Protein AF-A0A4Q5QFY3-F1 (afdb_monomer_lite)

Secondary structure (DSSP, 8-state):
-EEEEEEEEETTTTEEEEEEEEEEEEEETTEEEEEEEEEEEEEEEEEETTTEEEEEEEEEEEEEEEEEEE--S-PPPEETTTEE-SS--SEEEEEEEEEEEEESTT-EEEEEEEEEEEE----

Sequence (123 aa):
MRTTVLTRILDQDEYAEVGLLYGRRSIETDRSLSYSIGISYNQTYFYNFNYGIQKNTFVGIPFEFNIKWFDSEKEPIRILGIFPVSKPFAFGASEGFKIQGNISKNSYVALGLVLGFGFHKHY

Structure (mmCIF, N/CA/C/O backbone):
data_AF-A0A4Q5QFY3-F1
#
_entry.id   AF-A0A4Q5QFY3-F1
#
loop_
_atom_site.group_PDB
_atom_site.id
_atom_site.type_symbol
_atom_site.label_atom_id
_atom_site.label_alt_id
_atom_site.label_comp_id
_atom_site.label_asym_id
_atom_site.label_entity_id
_atom_site.label_seq_id
_atom_site.pdbx_PDB_ins_code
_atom_site.Cartn_x
_atom_site.Cartn_y
_atom_site.Cartn_z
_atom_site.occupancy
_atom_site.B_iso_or_equiv
_atom_site.auth_seq_id
_atom_site.auth_comp_id
_atom_site.auth_asym_id
_atom_site.auth_atom_id
_atom_site.pdbx_PDB_model_num
ATOM 1 N N . MET A 1 1 ? 7.531 3.305 13.003 1.00 52.41 1 MET A N 1
ATOM 2 C CA . MET A 1 1 ? 8.318 3.299 11.750 1.00 52.41 1 MET A CA 1
ATOM 3 C C . MET A 1 1 ? 7.907 2.070 10.946 1.00 52.41 1 MET A C 1
ATOM 5 O O . MET A 1 1 ? 7.833 1.009 11.553 1.00 52.41 1 MET A O 1
ATOM 9 N N . ARG A 1 2 ? 7.530 2.202 9.661 1.00 62.50 2 ARG A N 1
ATOM 10 C CA . ARG A 1 2 ? 7.119 1.071 8.801 1.00 62.50 2 ARG A CA 1
ATOM 11 C C . ARG A 1 2 ? 8.050 0.992 7.591 1.00 62.50 2 ARG A C 1
ATOM 13 O O . ARG A 1 2 ? 8.183 1.977 6.869 1.00 62.50 2 ARG A O 1
ATOM 20 N N . THR A 1 3 ? 8.649 -0.176 7.391 1.00 58.84 3 THR A N 1
ATOM 21 C CA . THR A 1 3 ? 9.428 -0.517 6.195 1.00 58.84 3 THR A CA 1
ATOM 22 C C . THR A 1 3 ? 8.614 -1.514 5.383 1.00 58.84 3 THR A C 1
ATOM 24 O O . THR A 1 3 ? 8.141 -2.506 5.940 1.00 58.84 3 THR A O 1
ATOM 27 N N . THR A 1 4 ? 8.426 -1.247 4.093 1.00 69.81 4 THR A N 1
ATOM 28 C CA . THR A 1 4 ? 7.714 -2.150 3.177 1.00 69.81 4 THR A CA 1
ATOM 29 C C . THR A 1 4 ? 8.656 -2.525 2.040 1.00 69.81 4 THR A C 1
ATOM 31 O O . THR A 1 4 ? 9.263 -1.645 1.429 1.00 69.81 4 THR A O 1
ATOM 34 N N . VAL A 1 5 ? 8.766 -3.824 1.764 1.00 68.00 5 VAL A N 1
ATOM 35 C CA . VAL A 1 5 ? 9.425 -4.347 0.563 1.00 68.00 5 VAL A CA 1
ATOM 36 C C . VAL A 1 5 ? 8.331 -4.699 -0.435 1.00 68.00 5 VAL A C 1
A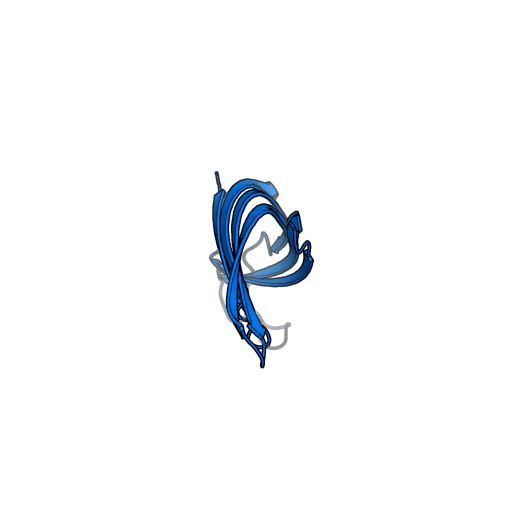TOM 38 O O . VAL A 1 5 ? 7.404 -5.432 -0.089 1.00 68.00 5 VAL A O 1
ATOM 41 N N . LEU A 1 6 ? 8.411 -4.140 -1.641 1.00 59.44 6 LEU A N 1
ATOM 42 C CA . LEU A 1 6 ? 7.455 -4.404 -2.713 1.00 59.44 6 LEU A CA 1
ATOM 43 C C . LEU A 1 6 ? 8.112 -5.289 -3.771 1.00 59.44 6 LEU A C 1
ATOM 45 O O . LEU A 1 6 ? 9.210 -4.981 -4.234 1.00 59.44 6 LEU A O 1
ATOM 49 N N . THR A 1 7 ? 7.427 -6.373 -4.136 1.00 62.50 7 THR A N 1
ATOM 50 C CA . THR A 1 7 ? 7.798 -7.254 -5.248 1.00 62.50 7 THR A CA 1
ATOM 51 C C . THR A 1 7 ? 6.580 -7.454 -6.136 1.00 62.50 7 THR A C 1
ATOM 53 O O . THR A 1 7 ? 5.527 -7.870 -5.653 1.00 62.50 7 THR A O 1
ATOM 56 N N . ARG A 1 8 ? 6.708 -7.142 -7.427 1.00 60.09 8 ARG A N 1
ATOM 57 C CA . ARG A 1 8 ? 5.652 -7.345 -8.429 1.00 60.09 8 ARG A CA 1
ATOM 58 C C . ARG A 1 8 ? 6.207 -8.137 -9.606 1.00 60.09 8 ARG A C 1
ATOM 60 O O . ARG A 1 8 ? 7.299 -7.819 -10.061 1.00 60.09 8 ARG A O 1
ATOM 67 N N . ILE A 1 9 ? 5.438 -9.124 -10.070 1.00 59.16 9 ILE A N 1
ATOM 68 C CA . ILE A 1 9 ? 5.690 -9.918 -11.281 1.00 59.16 9 ILE A CA 1
ATOM 69 C C . ILE A 1 9 ? 4.413 -9.856 -12.134 1.00 59.16 9 ILE A C 1
ATOM 71 O O . ILE 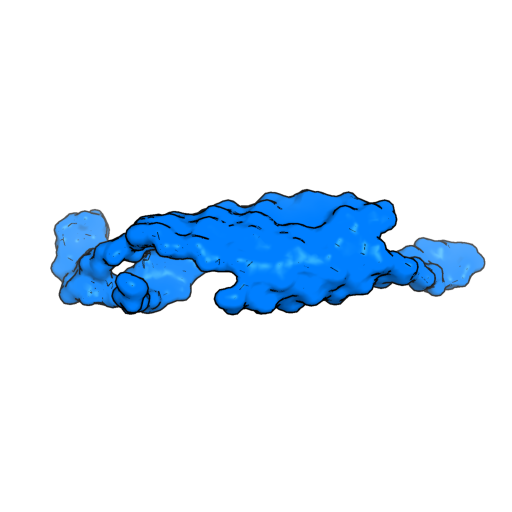A 1 9 ? 3.319 -10.068 -11.607 1.00 59.16 9 ILE A O 1
ATOM 75 N N . LEU A 1 10 ? 4.535 -9.502 -13.414 1.00 55.88 10 LEU A N 1
ATOM 76 C CA . LEU A 1 10 ? 3.448 -9.519 -14.405 1.00 55.88 10 LEU A CA 1
ATOM 77 C C . LEU A 1 10 ? 3.789 -10.516 -15.522 1.00 55.88 10 LEU A C 1
ATOM 79 O O . LEU A 1 10 ? 4.958 -10.672 -15.850 1.00 55.88 10 LEU A O 1
ATOM 83 N N . ASP A 1 11 ? 2.766 -11.181 -16.068 1.00 55.59 11 ASP A N 1
ATOM 84 C CA . ASP A 1 11 ? 2.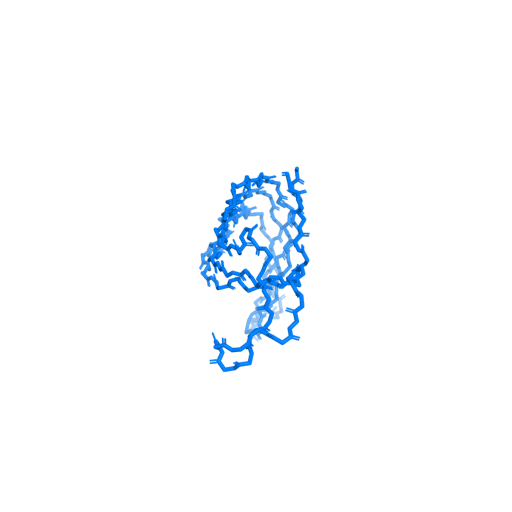896 -12.432 -16.844 1.00 55.59 11 ASP A CA 1
ATOM 85 C C . ASP A 1 11 ? 2.832 -12.244 -18.380 1.00 55.59 11 ASP A C 1
ATOM 87 O O . ASP A 1 11 ? 3.061 -13.182 -19.133 1.00 55.59 11 ASP A O 1
ATOM 91 N N . GLN A 1 12 ? 2.521 -11.035 -18.876 1.00 49.81 12 GLN A N 1
ATOM 92 C CA . GLN A 1 12 ? 2.472 -10.744 -20.328 1.00 49.81 12 GLN A CA 1
ATOM 93 C C . GLN A 1 12 ? 3.761 -10.117 -20.879 1.00 49.81 12 GLN A C 1
ATOM 95 O O . GLN A 1 12 ? 4.130 -10.382 -22.017 1.00 49.81 12 GLN A O 1
ATOM 100 N N . ASP A 1 13 ? 4.449 -9.344 -20.041 1.00 58.44 13 ASP A N 1
ATOM 101 C CA . ASP A 1 13 ? 5.835 -8.902 -20.173 1.00 58.44 13 ASP A CA 1
ATOM 102 C C . ASP A 1 13 ? 6.423 -9.092 -18.774 1.00 58.44 13 ASP A C 1
ATOM 104 O O . ASP A 1 13 ? 5.832 -8.584 -17.812 1.00 58.44 13 ASP A O 1
ATOM 108 N N . GLU A 1 14 ? 7.538 -9.817 -18.626 1.00 67.12 14 GLU A N 1
ATOM 109 C CA . GLU A 1 14 ? 8.152 -9.999 -17.308 1.00 67.12 14 GLU A CA 1
ATOM 110 C C . GLU A 1 14 ? 8.609 -8.626 -16.790 1.00 67.12 14 GLU A C 1
ATOM 112 O O . GLU A 1 14 ? 9.656 -8.083 -17.158 1.00 67.12 14 GLU A O 1
ATOM 117 N N . TYR A 1 15 ? 7.769 -8.028 -15.952 1.00 74.62 15 TYR A N 1
ATOM 118 C CA . TYR A 1 15 ? 8.045 -6.794 -15.241 1.00 74.62 15 TYR A CA 1
ATOM 119 C C . TYR A 1 15 ? 8.338 -7.154 -13.795 1.00 74.62 15 TYR A C 1
ATOM 121 O O . TYR A 1 15 ? 7.436 -7.561 -13.061 1.00 74.62 15 TYR A O 1
ATOM 129 N N . ALA A 1 16 ? 9.597 -7.005 -13.398 1.00 82.62 16 ALA A N 1
ATOM 130 C CA . ALA A 1 16 ? 10.048 -7.230 -12.038 1.00 82.62 16 ALA A CA 1
ATOM 131 C C . ALA A 1 16 ? 10.396 -5.891 -11.386 1.00 82.62 16 ALA A C 1
ATOM 133 O O . ALA A 1 16 ? 11.295 -5.181 -11.833 1.00 82.62 16 ALA A O 1
ATOM 134 N N . GLU A 1 17 ? 9.702 -5.558 -10.305 1.00 83.50 17 GLU A N 1
ATOM 135 C CA . GLU A 1 17 ? 9.989 -4.381 -9.485 1.00 83.50 17 GLU A CA 1
ATOM 136 C C . GLU A 1 17 ? 10.415 -4.824 -8.090 1.00 83.50 17 GLU A C 1
ATOM 138 O O . GLU A 1 17 ? 9.718 -5.611 -7.449 1.00 83.50 17 GLU A O 1
ATOM 143 N N . VAL A 1 18 ? 11.540 -4.288 -7.614 1.00 88.75 18 VAL A N 1
ATOM 144 C CA . VAL A 1 18 ? 11.984 -4.409 -6.224 1.00 88.75 18 VAL A CA 1
ATOM 145 C C . VAL A 1 18 ? 12.134 -3.012 -5.649 1.00 88.75 18 VAL A C 1
ATOM 147 O O . VAL A 1 18 ? 12.972 -2.229 -6.100 1.00 88.75 18 VAL A O 1
ATOM 150 N N . GLY A 1 19 ? 11.317 -2.698 -4.647 1.00 88.81 19 GLY A N 1
ATOM 151 C CA . GLY A 1 19 ? 11.299 -1.391 -3.997 1.00 88.81 19 GLY A CA 1
ATOM 152 C C . GLY A 1 19 ? 11.522 -1.469 -2.495 1.00 88.81 19 GLY A C 1
ATOM 153 O O . GLY A 1 19 ? 10.982 -2.352 -1.826 1.00 88.81 19 GLY A O 1
ATOM 154 N N . LEU A 1 20 ? 12.273 -0.502 -1.967 1.00 92.62 20 LEU A N 1
ATOM 155 C CA . LEU A 1 20 ? 12.383 -0.245 -0.535 1.00 92.62 20 LEU A CA 1
ATOM 156 C C . LEU A 1 20 ? 11.642 1.046 -0.209 1.00 92.62 20 LEU A C 1
ATOM 158 O O . LEU A 1 20 ? 12.036 2.121 -0.663 1.00 92.62 20 LEU A O 1
ATOM 162 N N . LEU A 1 21 ? 10.580 0.932 0.587 1.00 93.44 21 LEU A N 1
ATOM 163 C CA . LEU A 1 21 ? 9.746 2.060 0.981 1.00 93.44 21 LEU A CA 1
ATOM 164 C C . LEU A 1 21 ? 9.893 2.352 2.471 1.00 93.44 21 LEU A C 1
ATOM 166 O O . LEU A 1 21 ? 9.874 1.447 3.313 1.00 93.44 21 LEU A O 1
ATOM 170 N N . TYR A 1 22 ? 9.958 3.643 2.784 1.00 94.38 22 TYR A N 1
ATOM 171 C CA . TYR A 1 22 ? 9.961 4.170 4.135 1.00 94.38 22 TYR A CA 1
ATOM 172 C C . TYR A 1 22 ? 8.707 5.000 4.390 1.00 94.38 22 TYR A C 1
ATOM 174 O O . TYR A 1 22 ? 8.309 5.824 3.565 1.00 94.38 22 TYR A O 1
ATOM 182 N N . GLY A 1 23 ? 8.070 4.788 5.541 1.00 94.06 23 GLY A N 1
ATOM 183 C CA . GLY A 1 23 ? 6.810 5.449 5.832 1.00 94.06 23 GLY A CA 1
ATOM 184 C C . GLY A 1 23 ? 6.413 5.531 7.294 1.00 94.06 23 GLY A C 1
ATOM 185 O O . GLY A 1 23 ? 7.013 4.935 8.201 1.00 94.06 23 GLY A O 1
ATOM 186 N N . ARG A 1 24 ? 5.324 6.270 7.505 1.00 94.06 24 ARG A N 1
ATOM 187 C CA . ARG A 1 24 ? 4.695 6.472 8.808 1.00 94.06 24 ARG A CA 1
ATOM 188 C C . ARG A 1 24 ? 3.274 5.924 8.792 1.00 94.06 24 ARG A C 1
ATOM 190 O O . ARG A 1 24 ? 2.569 5.984 7.789 1.00 94.06 24 ARG A O 1
ATOM 197 N N . ARG A 1 25 ? 2.874 5.380 9.941 1.00 92.62 25 ARG A N 1
ATOM 198 C CA . ARG A 1 25 ? 1.499 4.989 10.246 1.00 92.62 25 ARG A CA 1
ATOM 199 C C . ARG A 1 25 ? 1.027 5.791 11.452 1.00 92.62 25 ARG A C 1
ATOM 201 O O . ARG A 1 25 ? 1.734 5.808 12.459 1.00 92.62 25 ARG A O 1
ATOM 208 N N . SER A 1 26 ? -0.149 6.387 11.334 1.00 91.69 26 SER A N 1
ATOM 209 C CA . SER A 1 26 ? -0.920 6.953 12.436 1.00 91.69 26 SER A CA 1
ATOM 210 C C . SER A 1 26 ? -2.138 6.071 12.676 1.00 91.69 26 SER A C 1
ATOM 212 O O . SER A 1 26 ? -2.712 5.510 11.738 1.00 91.69 26 SER A O 1
ATOM 214 N N . ILE A 1 27 ? -2.469 5.883 13.944 1.00 88.44 27 ILE A N 1
ATOM 215 C CA . ILE A 1 27 ? -3.609 5.089 14.380 1.00 88.44 27 ILE A CA 1
ATOM 216 C C . ILE A 1 27 ? -4.372 5.978 15.342 1.00 88.44 27 ILE A C 1
ATOM 218 O O . ILE A 1 27 ? -3.802 6.451 16.322 1.00 88.44 27 ILE A O 1
ATOM 222 N N . GLU A 1 28 ? -5.627 6.208 15.018 1.00 83.38 28 GLU A N 1
ATOM 223 C CA . GLU A 1 28 ? -6.629 6.790 15.893 1.00 83.38 28 GLU A CA 1
ATOM 224 C C . GLU A 1 28 ? -7.653 5.696 16.203 1.00 83.38 28 GLU A C 1
ATOM 226 O O . GLU A 1 28 ? -7.670 4.660 1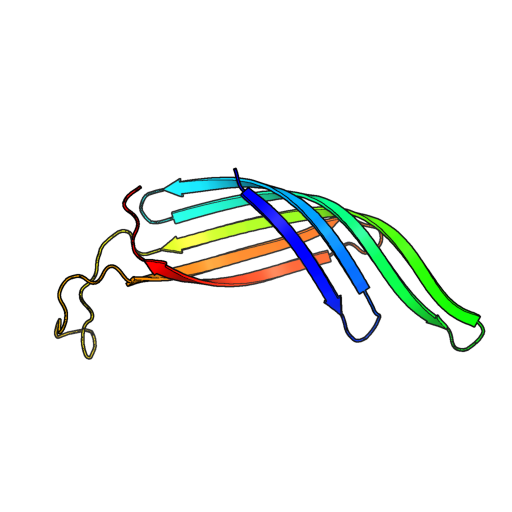5.539 1.00 83.38 28 GLU A O 1
ATOM 231 N N . THR A 1 29 ? -8.454 5.904 17.243 1.00 80.31 29 THR A N 1
ATOM 232 C CA . THR A 1 29 ? -9.335 4.927 17.899 1.00 80.31 29 THR A CA 1
ATOM 233 C C . THR A 1 29 ? -9.937 3.861 16.971 1.00 80.31 29 THR A C 1
ATOM 235 O O . THR A 1 29 ? -9.824 2.679 17.277 1.00 80.31 29 THR A O 1
ATOM 238 N N . ASP A 1 30 ? -10.508 4.245 15.830 1.00 85.38 30 ASP A N 1
ATOM 239 C CA . ASP A 1 30 ? -11.193 3.384 14.852 1.00 85.38 30 ASP A CA 1
ATOM 240 C C . ASP A 1 30 ? -10.523 3.360 13.459 1.00 85.38 30 ASP A C 1
ATOM 242 O O . ASP A 1 30 ? -11.042 2.763 12.511 1.00 85.38 30 ASP A O 1
ATOM 246 N N . ARG A 1 31 ? -9.396 4.063 13.281 1.00 88.69 31 ARG A N 1
ATOM 247 C CA . ARG A 1 31 ? -8.837 4.397 11.960 1.00 88.69 31 ARG A CA 1
ATOM 248 C C . ARG A 1 31 ? -7.326 4.324 11.924 1.00 88.69 31 ARG A C 1
ATOM 250 O O . ARG A 1 31 ? -6.622 4.777 12.817 1.00 88.69 31 ARG A O 1
ATOM 257 N N . SER A 1 32 ? -6.784 3.813 10.825 1.00 90.38 32 SER A N 1
ATOM 258 C CA . SER A 1 32 ? -5.352 3.858 10.557 1.00 90.38 32 SER A CA 1
ATOM 259 C C . SER A 1 32 ? -5.062 4.472 9.201 1.00 90.38 32 SER A C 1
ATOM 261 O O . SER A 1 32 ? -5.525 3.995 8.168 1.00 90.38 32 SER A O 1
ATOM 263 N N . LEU A 1 33 ? -4.213 5.493 9.220 1.00 93.31 33 LEU A N 1
ATOM 264 C CA . LEU A 1 33 ? -3.649 6.128 8.040 1.00 93.31 33 LEU A CA 1
ATOM 265 C C . LEU A 1 33 ? -2.180 5.741 7.926 1.00 93.31 33 LEU A C 1
ATOM 267 O O . LEU A 1 33 ? -1.431 5.792 8.903 1.00 93.31 33 LEU A O 1
ATOM 271 N N . SER A 1 34 ? -1.736 5.358 6.736 1.00 94.19 34 SER A N 1
ATOM 272 C CA . SER A 1 34 ? -0.317 5.120 6.487 1.00 94.19 34 SER A CA 1
ATOM 273 C C . SER A 1 34 ? 0.099 5.576 5.108 1.00 94.19 34 SER A C 1
ATOM 275 O O . SER A 1 34 ? -0.635 5.397 4.145 1.00 94.19 34 SER A O 1
ATOM 277 N N . TYR A 1 35 ? 1.299 6.125 5.023 1.00 95.19 35 TYR A N 1
ATOM 278 C CA . TYR A 1 35 ? 1.905 6.545 3.772 1.00 95.19 35 TYR A CA 1
ATOM 279 C C . TYR A 1 35 ? 3.375 6.139 3.764 1.00 95.19 35 TYR A C 1
ATOM 281 O O . TYR A 1 35 ? 4.031 6.127 4.811 1.00 95.19 35 TYR A O 1
ATOM 289 N N . SER A 1 36 ? 3.893 5.800 2.592 1.00 95.69 36 SER A N 1
ATOM 290 C CA . SER A 1 36 ? 5.299 5.482 2.386 1.00 95.69 36 SER A CA 1
ATOM 291 C C . SER A 1 36 ? 5.752 5.869 0.989 1.00 95.69 36 SER A C 1
ATOM 293 O O . SER A 1 36 ? 4.980 5.786 0.037 1.00 95.69 36 SER A O 1
ATOM 295 N N . ILE A 1 37 ? 7.015 6.251 0.880 1.00 95.81 37 ILE A N 1
ATOM 296 C CA . ILE A 1 37 ? 7.695 6.576 -0.373 1.00 95.81 37 ILE A CA 1
ATOM 297 C C . ILE A 1 37 ? 9.082 5.939 -0.344 1.00 95.81 37 ILE A C 1
ATOM 299 O O . ILE A 1 37 ? 9.603 5.631 0.733 1.00 95.81 37 ILE A O 1
ATOM 303 N N . GLY A 1 38 ? 9.688 5.702 -1.499 1.00 94.06 38 GLY A N 1
ATOM 304 C CA . GLY A 1 38 ? 10.998 5.078 -1.522 1.00 94.06 38 GLY A CA 1
ATOM 305 C C . GLY A 1 38 ? 11.701 5.117 -2.859 1.00 94.06 38 GLY A C 1
ATOM 306 O O . GLY A 1 38 ? 11.458 5.990 -3.688 1.00 94.06 38 GLY A O 1
ATOM 307 N N . ILE A 1 39 ? 12.577 4.134 -3.035 1.00 94.44 39 ILE A N 1
ATOM 308 C CA . ILE A 1 39 ? 13.331 3.894 -4.263 1.00 94.44 39 ILE A CA 1
ATOM 309 C C . ILE A 1 39 ? 13.057 2.472 -4.746 1.00 94.44 39 ILE A C 1
ATOM 311 O O . ILE A 1 39 ? 12.901 1.551 -3.943 1.00 94.44 39 ILE A O 1
ATOM 315 N N . SER A 1 40 ? 12.992 2.293 -6.060 1.00 92.62 40 SER A N 1
ATOM 316 C CA . SER A 1 40 ? 12.778 0.993 -6.696 1.00 92.62 40 SER A CA 1
ATOM 317 C C . SER A 1 40 ? 13.750 0.760 -7.836 1.00 92.62 40 SER A C 1
ATOM 319 O O . SER A 1 40 ? 14.124 1.692 -8.548 1.00 92.62 40 SER A O 1
ATOM 321 N N . TYR A 1 41 ? 14.103 -0.503 -8.028 1.00 90.38 41 TYR A N 1
ATOM 322 C CA . TYR A 1 41 ? 14.737 -1.013 -9.229 1.00 90.38 41 TYR A CA 1
ATOM 323 C C . TYR A 1 41 ? 13.703 -1.805 -10.019 1.00 90.38 41 TYR A C 1
ATOM 325 O O . TYR A 1 41 ? 13.101 -2.743 -9.501 1.00 90.38 41 TYR A O 1
ATOM 333 N N . ASN A 1 42 ? 13.512 -1.419 -11.273 1.00 87.75 42 ASN A N 1
ATOM 334 C CA . ASN A 1 42 ? 12.532 -2.006 -12.173 1.00 87.75 42 ASN A CA 1
ATOM 335 C C . ASN A 1 42 ? 13.268 -2.653 -13.341 1.00 87.75 42 ASN A C 1
ATOM 337 O O . ASN A 1 42 ? 14.182 -2.053 -13.913 1.00 87.75 42 ASN A O 1
ATOM 341 N N . GLN A 1 43 ? 12.871 -3.869 -13.687 1.00 84.75 43 GLN A N 1
ATOM 342 C CA . GLN A 1 43 ? 13.384 -4.645 -14.803 1.00 84.75 43 GLN A CA 1
ATOM 343 C C . GLN A 1 43 ? 12.220 -5.018 -15.709 1.00 84.75 43 GLN A C 1
ATOM 345 O O . GLN A 1 43 ? 11.176 -5.462 -15.240 1.00 84.75 43 GLN A O 1
ATOM 350 N N . THR A 1 44 ? 12.400 -4.826 -17.008 1.00 79.38 44 THR A N 1
ATOM 351 C CA . THR A 1 44 ? 11.419 -5.220 -18.019 1.00 79.38 44 THR A CA 1
ATOM 352 C C . THR A 1 44 ? 12.110 -6.053 -19.079 1.00 79.38 44 THR A C 1
ATOM 354 O O . THR A 1 44 ? 13.141 -5.629 -19.617 1.00 79.38 44 THR A O 1
ATOM 357 N N . TYR A 1 45 ? 11.542 -7.220 -19.366 1.00 75.31 45 TYR A N 1
ATOM 358 C CA . TYR A 1 45 ? 11.975 -8.092 -20.448 1.00 75.31 45 TYR A CA 1
ATOM 359 C C . TYR A 1 45 ? 11.014 -7.941 -21.622 1.00 75.31 45 TYR A C 1
ATOM 361 O O . TYR A 1 45 ? 9.821 -8.190 -21.489 1.00 75.31 45 TYR A O 1
ATOM 369 N N . PHE A 1 46 ? 11.543 -7.521 -22.767 1.00 68.81 46 PHE A N 1
ATOM 370 C CA . PHE A 1 46 ? 10.788 -7.439 -24.013 1.00 68.81 46 PHE A CA 1
ATOM 371 C C . PHE A 1 46 ? 11.190 -8.603 -24.912 1.00 68.81 46 PHE A C 1
ATOM 373 O O . PHE A 1 46 ? 12.383 -8.791 -25.181 1.00 68.81 46 PHE A O 1
ATOM 380 N N . TYR A 1 47 ? 10.210 -9.361 -25.407 1.00 66.00 47 TYR A N 1
ATOM 381 C CA . TYR A 1 47 ? 10.462 -10.372 -26.429 1.00 66.00 47 TYR A CA 1
ATOM 382 C C . TYR A 1 47 ? 10.425 -9.722 -27.814 1.00 66.00 47 TYR A C 1
ATOM 384 O O . TYR A 1 47 ? 9.372 -9.296 -28.286 1.00 66.00 47 TYR A O 1
ATOM 392 N N . ASN A 1 48 ? 11.578 -9.629 -28.478 1.00 66.19 48 ASN A N 1
ATOM 393 C CA . ASN A 1 48 ? 11.652 -9.142 -29.851 1.00 66.19 48 ASN A CA 1
ATOM 394 C C . ASN A 1 48 ? 11.945 -10.310 -30.801 1.00 66.19 48 ASN A C 1
ATOM 396 O O . ASN A 1 48 ? 13.018 -10.911 -30.738 1.00 66.19 48 ASN A O 1
ATOM 400 N N . PHE A 1 49 ? 11.008 -10.586 -31.713 1.00 61.78 49 PHE A N 1
ATOM 401 C CA . PHE A 1 49 ? 11.063 -11.710 -32.657 1.00 61.78 49 PHE A CA 1
ATOM 402 C C . PHE A 1 49 ? 12.327 -11.714 -33.546 1.00 61.78 49 PHE A C 1
ATOM 404 O O . PHE A 1 49 ? 12.740 -12.773 -34.005 1.00 61.78 49 PHE A O 1
ATOM 411 N N . ASN A 1 50 ? 12.971 -10.555 -33.749 1.00 67.75 50 ASN A N 1
ATOM 412 C CA . ASN A 1 50 ? 14.176 -10.417 -34.579 1.00 67.75 50 ASN A CA 1
ATOM 413 C C . ASN A 1 50 ? 15.501 -10.355 -33.793 1.00 67.75 50 ASN A C 1
ATOM 415 O O . ASN A 1 50 ? 16.555 -10.550 -34.390 1.00 67.75 50 ASN A O 1
ATOM 419 N N . TYR A 1 51 ? 15.479 -10.056 -32.488 1.00 61.19 51 TYR A N 1
ATOM 420 C CA . TYR A 1 51 ? 16.693 -9.722 -31.715 1.00 61.19 51 TYR A CA 1
ATOM 421 C C . TYR A 1 51 ? 16.828 -10.462 -30.372 1.00 61.19 51 TYR A C 1
ATOM 423 O O . TYR A 1 51 ? 17.794 -10.232 -29.646 1.00 61.19 51 TYR A O 1
ATOM 431 N N . GLY A 1 52 ? 15.895 -11.354 -30.029 1.00 67.25 52 GLY A N 1
ATOM 432 C CA . GLY A 1 52 ? 15.896 -12.061 -28.747 1.00 67.25 52 GLY A CA 1
ATOM 433 C C . GLY A 1 52 ? 15.363 -11.211 -27.585 1.00 67.25 52 GLY A C 1
ATOM 434 O O . GLY A 1 52 ? 14.634 -10.238 -27.785 1.00 67.25 52 GLY A O 1
ATOM 435 N N . ILE A 1 53 ? 15.696 -11.611 -26.352 1.00 68.25 53 ILE A N 1
ATOM 436 C CA . ILE A 1 53 ? 15.201 -10.986 -25.115 1.00 68.25 53 ILE A CA 1
ATOM 437 C C . ILE A 1 53 ? 16.002 -9.709 -24.825 1.00 68.25 53 ILE A C 1
ATOM 439 O O . ILE A 1 53 ? 17.207 -9.773 -24.577 1.00 68.25 53 ILE A O 1
ATOM 443 N N . GLN A 1 54 ? 15.340 -8.550 -24.802 1.00 72.00 54 GLN A N 1
ATOM 444 C CA . GLN A 1 54 ? 15.956 -7.291 -24.371 1.00 72.00 54 GLN A CA 1
ATOM 445 C C . GLN A 1 54 ? 15.602 -6.974 -22.919 1.00 72.00 54 GLN A C 1
ATOM 447 O O . GLN A 1 54 ? 14.428 -6.937 -22.553 1.00 72.00 54 GLN A O 1
ATOM 452 N N . LYS A 1 55 ? 16.628 -6.697 -22.107 1.00 75.88 55 LYS A N 1
ATOM 453 C CA . LYS A 1 55 ? 16.491 -6.310 -20.699 1.00 75.88 55 LYS A CA 1
ATOM 454 C C . LYS A 1 55 ? 16.663 -4.804 -20.538 1.00 75.88 55 LYS A C 1
ATOM 456 O O . LYS A 1 55 ? 17.758 -4.281 -20.724 1.00 75.88 55 LYS A O 1
ATOM 461 N N . ASN A 1 56 ? 15.612 -4.123 -20.095 1.00 81.56 56 ASN A N 1
ATOM 462 C CA . ASN A 1 56 ? 15.672 -2.720 -19.695 1.00 81.56 56 ASN A CA 1
ATOM 463 C C . ASN A 1 56 ? 15.609 -2.605 -18.174 1.00 81.56 56 ASN A C 1
ATOM 465 O O . ASN A 1 56 ? 14.755 -3.218 -17.541 1.00 81.56 56 ASN A O 1
ATOM 469 N N . THR A 1 57 ? 16.515 -1.820 -17.587 1.00 85.19 57 THR A N 1
ATOM 470 C CA . THR A 1 57 ? 16.538 -1.551 -16.141 1.00 85.19 57 THR A CA 1
ATOM 471 C C . THR A 1 57 ? 16.408 -0.056 -15.892 1.00 85.19 57 THR A C 1
ATOM 473 O O . THR A 1 57 ? 17.057 0.743 -16.565 1.00 85.19 57 THR A O 1
ATOM 476 N N . PHE A 1 58 ? 15.566 0.329 -14.940 1.00 89.38 58 PHE A N 1
ATOM 477 C CA . PHE A 1 58 ? 15.344 1.727 -14.583 1.00 89.38 58 PHE A CA 1
ATOM 478 C C . PHE A 1 58 ? 15.020 1.879 -13.098 1.00 89.38 58 PHE A C 1
ATOM 480 O O . PHE A 1 58 ? 14.441 0.996 -12.464 1.00 89.38 58 PHE A O 1
ATOM 487 N N . VAL A 1 59 ? 15.401 3.028 -12.546 1.00 92.44 59 VAL A N 1
ATOM 488 C CA . VAL A 1 59 ? 15.082 3.406 -11.167 1.00 92.44 59 VAL A CA 1
ATOM 489 C C . VAL A 1 59 ? 13.743 4.140 -11.152 1.00 92.44 59 VAL A C 1
ATOM 491 O O . VAL A 1 59 ? 13.414 4.861 -12.095 1.00 92.44 59 VAL A O 1
ATOM 494 N N . GLY A 1 60 ? 12.960 3.932 -10.100 1.00 93.00 60 GLY A N 1
ATOM 495 C CA . GLY A 1 60 ? 11.671 4.591 -9.906 1.00 93.00 60 GLY A CA 1
ATOM 496 C C . GLY A 1 60 ? 11.437 5.008 -8.461 1.00 93.00 60 GLY A C 1
ATOM 497 O O . GLY A 1 60 ? 12.140 4.553 -7.554 1.00 93.00 60 GLY A O 1
ATOM 498 N N . ILE A 1 61 ? 10.423 5.839 -8.254 1.00 95.38 61 ILE A N 1
ATOM 499 C CA . ILE A 1 61 ? 9.983 6.324 -6.945 1.00 95.38 61 ILE A CA 1
ATOM 500 C C . ILE A 1 61 ? 8.639 5.656 -6.618 1.00 95.38 61 ILE A C 1
ATOM 502 O O . ILE A 1 61 ? 7.587 6.160 -7.030 1.00 95.38 61 ILE A O 1
ATOM 506 N N . PRO A 1 62 ? 8.644 4.508 -5.915 1.00 95.12 62 PRO A N 1
ATOM 507 C CA . PRO A 1 62 ? 7.427 3.864 -5.455 1.00 95.12 62 PRO A CA 1
ATOM 508 C C . PRO A 1 62 ? 6.796 4.657 -4.312 1.00 95.12 62 PRO A C 1
ATOM 510 O O . PRO A 1 62 ? 7.487 5.198 -3.442 1.00 95.12 62 PRO A O 1
ATOM 513 N N . PHE A 1 63 ? 5.470 4.678 -4.286 1.00 94.75 63 PHE A N 1
ATOM 514 C CA . PHE A 1 63 ? 4.676 5.279 -3.226 1.00 94.75 63 PHE A CA 1
ATOM 515 C C . PHE A 1 63 ? 3.491 4.381 -2.857 1.00 94.75 63 PHE A C 1
ATOM 517 O O . PHE A 1 63 ? 2.938 3.663 -3.688 1.00 94.75 63 PHE A O 1
ATOM 524 N N . GLU A 1 64 ? 3.090 4.424 -1.591 1.00 95.38 64 GLU A N 1
ATOM 525 C CA . GLU A 1 64 ? 1.924 3.715 -1.065 1.00 95.38 64 GLU A CA 1
ATOM 526 C C . GLU A 1 64 ? 1.197 4.627 -0.072 1.00 95.38 64 GLU A C 1
ATOM 528 O O . GLU A 1 64 ? 1.818 5.249 0.788 1.00 95.38 64 GLU A O 1
ATOM 533 N N . PHE A 1 65 ? -0.126 4.672 -0.167 1.00 95.44 65 PHE A N 1
ATOM 534 C CA . PHE A 1 65 ? -1.039 5.292 0.780 1.00 95.44 65 PHE A CA 1
ATOM 535 C C . PHE A 1 65 ? -2.108 4.269 1.166 1.00 95.44 65 PHE A C 1
ATOM 537 O O . PHE A 1 65 ? -2.668 3.594 0.306 1.00 95.44 65 PHE A O 1
ATOM 544 N N . ASN A 1 66 ? -2.408 4.140 2.455 1.00 94.75 66 ASN A N 1
ATOM 545 C CA . ASN A 1 66 ? -3.502 3.305 2.934 1.00 94.75 66 ASN A CA 1
ATOM 546 C C . ASN A 1 66 ? -4.335 4.045 3.964 1.00 94.75 66 ASN A C 1
ATOM 548 O O . ASN A 1 66 ? -3.787 4.671 4.876 1.00 94.75 66 ASN A O 1
ATOM 552 N N . ILE A 1 67 ? -5.636 3.814 3.889 1.00 93.38 67 ILE A N 1
ATOM 553 C CA . ILE A 1 67 ? -6.597 4.113 4.939 1.00 93.38 67 ILE A CA 1
ATOM 554 C C . ILE A 1 67 ? -7.304 2.815 5.321 1.00 93.38 67 ILE A C 1
ATOM 556 O O . ILE A 1 67 ? -7.692 2.045 4.445 1.00 93.38 67 ILE A O 1
ATOM 560 N N . LYS A 1 68 ? -7.413 2.538 6.618 1.00 91.94 68 LYS A N 1
ATOM 561 C CA . LYS A 1 68 ? -8.124 1.374 7.152 1.00 91.94 68 LYS A CA 1
ATOM 562 C C . LYS A 1 68 ? -9.030 1.800 8.290 1.00 91.94 68 LYS A C 1
ATOM 564 O O . LYS A 1 68 ? -8.614 2.611 9.114 1.00 9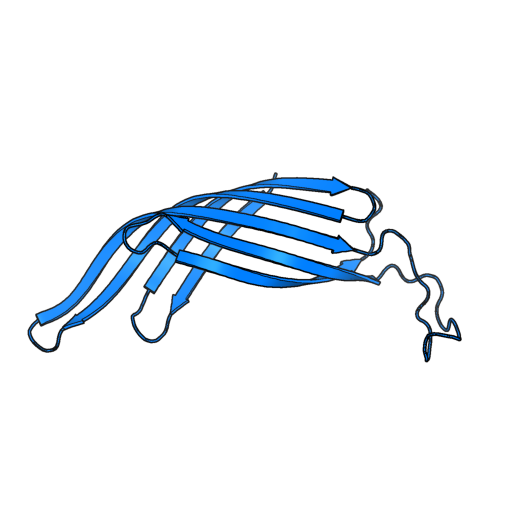1.94 68 LYS A O 1
ATOM 569 N N . TRP A 1 69 ? -10.197 1.191 8.361 1.00 87.81 69 TRP A N 1
ATOM 570 C CA . TRP A 1 69 ? -11.105 1.238 9.492 1.00 87.81 69 TRP A CA 1
ATOM 571 C C . TRP A 1 69 ? -11.065 -0.114 10.191 1.00 87.81 69 TRP A C 1
ATOM 573 O O . TRP A 1 69 ? -10.922 -1.154 9.544 1.00 87.81 69 TRP A O 1
ATOM 583 N N . PHE A 1 70 ? -11.100 -0.092 11.513 1.00 85.75 70 PHE A N 1
ATOM 584 C CA . PHE A 1 70 ? -11.125 -1.292 12.337 1.00 85.75 70 PHE A CA 1
ATOM 585 C C . PHE A 1 70 ? -11.982 -1.028 13.568 1.00 85.75 70 PHE A C 1
ATOM 587 O O . PHE A 1 70 ? -11.999 0.088 14.089 1.00 85.75 70 PHE A O 1
ATOM 594 N N . ASP A 1 71 ? -12.668 -2.060 14.046 1.00 72.31 71 ASP A N 1
ATOM 595 C CA . ASP A 1 71 ? -13.494 -1.938 15.242 1.00 72.31 71 ASP A CA 1
ATOM 596 C C . ASP A 1 71 ? -12.602 -1.665 16.456 1.00 72.31 71 ASP A C 1
ATOM 598 O O . ASP A 1 71 ? -11.689 -2.436 16.753 1.00 72.31 71 ASP A O 1
ATOM 602 N N . SER A 1 72 ? -12.842 -0.554 17.157 1.00 64.56 72 SER A N 1
ATOM 603 C CA . SER A 1 72 ? -12.073 -0.159 18.351 1.00 64.56 72 SER A CA 1
ATOM 604 C C . SER A 1 72 ? -12.509 -0.890 19.623 1.00 64.56 72 SER A C 1
ATOM 606 O O . SER A 1 72 ? -11.804 -0.898 20.633 1.00 64.56 72 SER A O 1
ATOM 608 N N . GLU A 1 73 ? -13.658 -1.556 19.572 1.00 65.50 73 GLU A N 1
ATOM 609 C CA . GLU A 1 73 ? -14.258 -2.220 20.720 1.00 65.50 73 GLU A CA 1
ATOM 610 C C . GLU A 1 73 ? -14.276 -3.738 20.537 1.00 65.50 73 GLU A C 1
ATOM 612 O O . GLU A 1 73 ? -14.315 -4.268 19.427 1.00 65.50 73 GLU A O 1
ATOM 617 N N . LYS A 1 74 ? -14.211 -4.464 21.657 1.00 67.81 74 LYS A N 1
ATOM 618 C CA . LYS A 1 74 ? -14.346 -5.923 21.650 1.00 67.81 74 LYS A CA 1
ATOM 619 C C . LYS A 1 74 ? -15.822 -6.256 21.504 1.00 67.81 74 LYS A C 1
ATOM 621 O O . LYS A 1 74 ? -16.576 -6.106 22.464 1.00 67.81 74 LYS A O 1
ATOM 626 N N . GLU A 1 75 ? -16.219 -6.763 20.348 1.00 64.94 75 GLU A N 1
ATOM 627 C CA . GLU A 1 75 ? -17.593 -7.206 20.150 1.00 64.94 75 GLU A CA 1
ATOM 628 C C . GLU A 1 75 ? -17.766 -8.701 20.483 1.00 64.94 75 GLU A C 1
ATOM 630 O O . GLU A 1 75 ? -16.878 -9.526 20.234 1.00 64.94 75 GLU A O 1
ATOM 635 N N . PRO A 1 76 ? -18.888 -9.096 21.111 1.00 65.56 76 PRO A N 1
ATOM 636 C CA . PRO A 1 76 ? -19.244 -10.502 21.242 1.00 65.56 76 PRO A CA 1
ATOM 637 C C . PRO A 1 76 ? -19.645 -11.065 19.874 1.00 65.56 76 PRO A C 1
ATOM 639 O O . PRO A 1 76 ? -20.382 -10.423 19.127 1.00 65.56 76 PRO A O 1
ATOM 642 N N . ILE A 1 77 ? -19.232 -12.296 19.564 1.00 64.00 77 ILE A N 1
ATOM 643 C CA . ILE A 1 77 ? -19.686 -12.992 18.356 1.00 64.00 77 ILE A CA 1
ATOM 644 C C . ILE A 1 77 ? -21.190 -13.241 18.505 1.00 64.00 77 ILE A C 1
ATOM 646 O O . ILE A 1 77 ? -21.625 -13.947 19.424 1.00 64.00 77 ILE A O 1
ATOM 650 N N . ARG A 1 78 ? -21.990 -12.649 17.613 1.00 66.81 78 ARG A N 1
ATOM 651 C CA . ARG A 1 78 ? -23.449 -12.796 17.607 1.00 66.81 78 ARG A CA 1
ATOM 652 C C . ARG A 1 78 ? -23.885 -13.809 16.555 1.00 66.81 78 ARG A C 1
ATOM 654 O O . ARG A 1 78 ? -23.595 -13.638 15.374 1.00 66.81 78 ARG A O 1
ATOM 661 N N . ILE A 1 79 ? -24.644 -14.827 16.958 1.00 63.75 79 ILE A N 1
ATOM 662 C CA . ILE A 1 79 ? -25.361 -15.685 16.007 1.00 63.75 79 ILE A CA 1
ATOM 663 C C . ILE A 1 79 ? -26.541 -14.886 15.449 1.00 63.75 79 ILE A C 1
ATOM 665 O O . ILE A 1 79 ? -27.324 -14.305 16.206 1.00 63.75 79 ILE A O 1
ATOM 669 N N . LEU A 1 80 ? -26.641 -14.838 14.116 1.00 65.00 80 LEU A N 1
ATOM 670 C CA . LEU A 1 80 ? -27.662 -14.083 13.375 1.00 65.00 80 LEU A CA 1
ATOM 671 C C . LEU A 1 80 ? -27.701 -12.574 13.714 1.00 65.00 80 LEU A C 1
ATOM 673 O O . LEU A 1 80 ? -28.726 -11.934 13.523 1.00 65.00 80 LEU A O 1
ATOM 677 N N . GLY A 1 81 ? -26.618 -11.999 14.259 1.00 60.47 81 GLY A N 1
ATOM 678 C CA . GLY A 1 81 ? -26.555 -10.584 14.665 1.00 60.47 81 GLY A CA 1
ATOM 679 C C . GLY A 1 81 ? -27.339 -10.222 15.939 1.00 60.47 81 GLY A C 1
ATOM 680 O O . GLY A 1 81 ? -27.213 -9.101 16.434 1.00 60.47 81 GLY A O 1
ATOM 681 N N . ILE A 1 82 ? -28.104 -11.162 16.509 1.00 69.56 82 ILE A N 1
ATOM 682 C CA . ILE A 1 82 ? -29.069 -10.896 17.590 1.00 69.56 82 ILE A CA 1
ATOM 683 C C . ILE A 1 82 ? -28.613 -11.501 18.921 1.00 69.56 82 ILE A C 1
ATOM 685 O O . ILE A 1 82 ? -28.651 -10.824 19.946 1.00 69.56 82 ILE A O 1
ATOM 689 N N . PHE A 1 83 ? -28.148 -12.753 18.923 1.00 68.25 83 PHE A N 1
ATOM 690 C CA . PHE A 1 83 ? -27.819 -13.461 20.162 1.00 68.25 83 PHE A CA 1
ATOM 691 C C . PHE A 1 83 ? -26.303 -13.522 20.370 1.00 68.25 83 PHE A C 1
ATOM 693 O O . PHE A 1 83 ? -25.626 -14.185 19.581 1.00 68.25 83 PHE A O 1
ATOM 700 N N . PRO A 1 84 ? -25.739 -12.859 21.398 1.00 68.69 84 PRO A N 1
ATOM 701 C CA . PRO A 1 84 ? -24.322 -12.984 21.719 1.00 68.69 84 PRO A CA 1
ATOM 702 C C . PRO A 1 84 ? -24.046 -14.389 22.261 1.00 68.69 84 PRO A C 1
ATOM 704 O O . PRO A 1 84 ? -24.607 -14.793 23.277 1.00 68.69 84 PRO A O 1
ATOM 707 N N . VAL A 1 85 ? -23.187 -15.143 21.576 1.00 66.56 85 VAL A N 1
ATOM 708 C CA . VAL A 1 85 ? -22.852 -16.532 21.943 1.00 66.56 85 VAL A CA 1
ATOM 709 C C . VAL A 1 85 ? -21.476 -16.631 22.593 1.00 66.56 85 VAL A C 1
ATOM 711 O O . VAL A 1 85 ? -21.202 -17.579 23.325 1.00 66.56 85 VAL A O 1
ATOM 714 N N . SER A 1 86 ? -20.624 -15.619 22.408 1.00 61.88 86 SER A N 1
ATOM 715 C CA . SER A 1 86 ? -19.317 -15.532 23.059 1.00 61.88 86 SER A CA 1
ATOM 716 C C . SER A 1 86 ? -19.206 -14.318 23.983 1.00 61.88 86 SER A C 1
ATOM 718 O O . SER A 1 86 ? -19.874 -13.300 23.800 1.00 61.88 86 SER A O 1
ATOM 720 N N . LYS A 1 87 ? -18.278 -14.392 24.947 1.00 64.25 87 LYS A N 1
ATOM 721 C CA . LYS A 1 87 ? -17.738 -13.195 25.617 1.00 64.25 87 LYS A CA 1
ATOM 722 C C . LYS A 1 87 ? -17.099 -12.265 24.565 1.00 64.25 87 LYS A C 1
ATOM 724 O O . LYS A 1 87 ? -16.718 -12.783 23.509 1.00 64.25 87 LYS A O 1
ATOM 729 N N . PRO A 1 88 ? -16.961 -10.947 24.835 1.00 64.38 88 PRO A N 1
ATOM 730 C CA . PRO A 1 88 ? -16.271 -10.008 23.948 1.00 64.38 88 PRO A CA 1
ATOM 731 C C . PRO A 1 88 ? -14.950 -10.607 23.470 1.00 64.38 88 PRO A C 1
ATOM 733 O O . PRO A 1 88 ? -14.03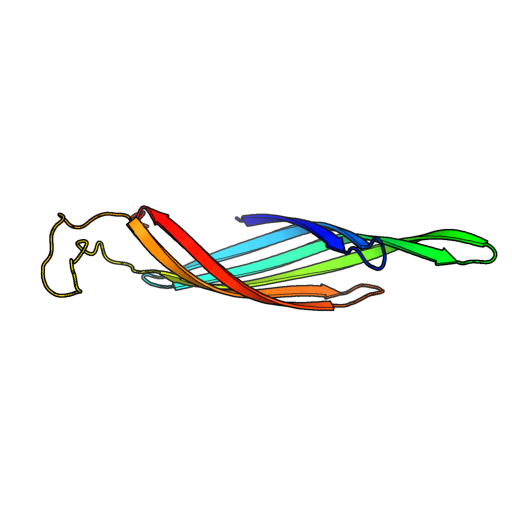4 -10.826 24.271 1.00 64.38 88 PRO A O 1
ATOM 736 N N . PHE A 1 89 ? -14.892 -10.975 22.192 1.00 65.12 89 PHE A N 1
ATOM 737 C CA . PHE A 1 89 ? -13.754 -11.692 21.643 1.00 65.12 89 PHE A CA 1
ATOM 738 C C . PHE A 1 89 ? -12.846 -10.666 20.988 1.00 65.12 89 PHE A C 1
ATOM 740 O O . PHE A 1 89 ? -13.295 -9.779 20.275 1.00 65.12 89 PHE A O 1
ATOM 747 N N . ALA A 1 90 ? -11.549 -10.752 21.262 1.00 63.19 90 ALA A N 1
ATOM 748 C CA . ALA A 1 90 ? -10.600 -9.760 20.778 1.00 63.19 90 ALA A CA 1
ATOM 749 C C . ALA A 1 90 ? -10.362 -9.841 19.259 1.00 63.19 90 ALA A C 1
ATOM 751 O O . ALA A 1 90 ? -9.491 -9.147 18.774 1.00 63.19 90 ALA A O 1
ATOM 752 N N . PHE A 1 91 ? -11.047 -10.687 18.495 1.00 68.31 91 PHE A N 1
ATOM 753 C CA . PHE A 1 91 ? -10.825 -10.782 17.055 1.00 68.31 91 PHE A CA 1
ATOM 754 C C . PHE A 1 91 ? -11.706 -9.775 16.318 1.00 68.31 91 PHE A C 1
ATOM 756 O O . PHE A 1 91 ? -12.927 -9.896 16.346 1.00 68.31 91 PHE A O 1
ATOM 763 N N . GLY A 1 92 ? -11.069 -8.801 15.673 1.00 73.75 92 GLY A N 1
ATOM 764 C CA . GLY A 1 92 ? -11.722 -7.794 14.844 1.00 73.75 92 GLY A CA 1
ATOM 765 C C . GLY A 1 92 ? -11.361 -7.965 13.372 1.00 73.75 92 GLY A C 1
ATOM 766 O O . GLY A 1 92 ? -10.282 -8.469 13.023 1.00 73.75 92 GLY A O 1
ATOM 767 N N . ALA A 1 93 ? -12.269 -7.524 12.508 1.00 79.31 93 ALA A N 1
ATOM 768 C CA . ALA A 1 93 ? -11.983 -7.311 11.100 1.00 79.31 93 ALA A CA 1
ATOM 769 C C . ALA A 1 93 ? -11.582 -5.847 10.874 1.00 79.31 93 ALA A C 1
ATOM 771 O O . ALA A 1 93 ? -11.887 -4.948 11.654 1.00 79.31 93 ALA A O 1
ATOM 772 N N . SER A 1 94 ? -10.839 -5.618 9.805 1.00 84.12 94 SER A N 1
ATOM 773 C CA . SER A 1 94 ? -10.485 -4.293 9.327 1.00 84.12 94 SER A CA 1
ATOM 774 C C . SER A 1 94 ? -10.614 -4.277 7.822 1.00 84.12 94 SER A C 1
ATOM 776 O O . SER A 1 94 ? -10.217 -5.226 7.140 1.00 84.12 94 SER A O 1
ATOM 778 N N . GLU A 1 95 ? -11.143 -3.184 7.315 1.00 90.81 95 GLU A N 1
ATOM 779 C CA . GLU A 1 95 ? -11.330 -2.956 5.895 1.00 90.81 95 GLU A CA 1
ATOM 780 C C . GLU A 1 95 ? -10.762 -1.596 5.522 1.00 90.81 95 GLU A C 1
ATOM 782 O O . GLU A 1 95 ? -10.594 -0.707 6.357 1.00 90.81 95 GLU A O 1
ATOM 787 N N . GLY A 1 96 ? -10.371 -1.430 4.269 1.00 91.44 96 GLY A N 1
ATOM 788 C CA . GLY A 1 96 ? -9.686 -0.221 3.871 1.00 91.44 96 GLY A CA 1
ATOM 789 C C . GLY A 1 96 ? -9.353 -0.165 2.402 1.00 91.44 96 GLY A C 1
ATOM 790 O O . GLY A 1 96 ? -9.537 -1.121 1.650 1.00 91.44 96 GLY A O 1
ATOM 791 N N . PHE A 1 97 ? -8.794 0.973 2.021 1.00 95.38 97 PHE A N 1
ATOM 792 C CA . PHE A 1 97 ? -8.322 1.235 0.676 1.00 95.38 97 PHE A CA 1
ATOM 793 C C . PHE A 1 97 ? -6.812 1.420 0.685 1.00 95.38 97 PHE A C 1
ATOM 795 O O . PHE A 1 97 ? -6.241 2.054 1.579 1.00 95.38 97 PHE A O 1
ATOM 802 N N . LYS A 1 98 ? -6.169 0.883 -0.347 1.00 95.56 98 LYS A N 1
ATOM 803 C CA . LYS A 1 98 ? -4.769 1.111 -0.670 1.00 95.56 98 LYS A CA 1
ATOM 804 C C . LYS A 1 98 ? -4.679 1.769 -2.036 1.00 95.56 98 LYS A C 1
ATOM 806 O O . LYS A 1 98 ? -5.249 1.282 -3.007 1.00 95.56 98 LYS A O 1
ATOM 811 N N . ILE A 1 99 ? -3.898 2.832 -2.101 1.00 95.31 99 ILE A N 1
ATOM 812 C CA . ILE A 1 99 ? -3.390 3.407 -3.339 1.00 95.31 99 ILE A CA 1
ATOM 813 C C . ILE A 1 99 ? -1.895 3.124 -3.353 1.00 95.31 99 ILE A C 1
ATOM 815 O O . ILE A 1 99 ? -1.199 3.440 -2.392 1.00 95.31 99 ILE A O 1
ATOM 819 N N . GLN A 1 100 ? -1.386 2.519 -4.414 1.00 94.44 100 GLN A N 1
ATOM 820 C CA . GLN A 1 100 ? 0.051 2.324 -4.584 1.00 94.44 100 GLN A CA 1
ATOM 821 C C . GLN A 1 100 ? 0.450 2.631 -6.016 1.00 94.44 100 GLN A C 1
ATOM 823 O O . GLN A 1 100 ? -0.342 2.460 -6.934 1.00 94.44 100 GLN A O 1
ATOM 828 N N . GLY A 1 101 ? 1.679 3.055 -6.227 1.00 92.81 101 GLY A N 1
ATOM 829 C CA . GLY A 1 101 ? 2.169 3.339 -7.561 1.00 92.81 101 GLY A CA 1
ATOM 830 C C . GLY A 1 101 ? 3.674 3.458 -7.590 1.00 92.81 101 GLY A C 1
ATOM 831 O O . GLY A 1 101 ? 4.341 3.391 -6.558 1.00 92.81 101 GLY A O 1
ATOM 832 N N . ASN A 1 102 ? 4.197 3.649 -8.790 1.00 93.81 102 ASN A N 1
ATOM 833 C CA . ASN A 1 102 ? 5.606 3.911 -9.007 1.00 93.81 102 ASN A CA 1
ATOM 834 C C . ASN A 1 102 ? 5.763 4.954 -10.105 1.00 93.81 102 ASN A C 1
ATOM 836 O O . ASN A 1 102 ? 5.201 4.800 -11.188 1.00 93.81 102 ASN A O 1
ATOM 840 N N . ILE A 1 103 ? 6.518 6.011 -9.811 1.00 93.12 103 ILE A N 1
ATOM 841 C CA . ILE A 1 103 ? 6.914 7.021 -10.787 1.00 93.12 103 ILE A CA 1
ATOM 842 C C . ILE A 1 103 ? 8.250 6.576 -11.383 1.00 93.12 103 ILE A C 1
ATOM 844 O O . ILE A 1 103 ? 9.299 6.683 -10.747 1.00 93.12 103 ILE A O 1
ATOM 848 N N . SER A 1 104 ? 8.206 6.047 -12.601 1.00 89.75 104 SER A N 1
ATOM 849 C CA . SER A 1 104 ? 9.373 5.537 -13.327 1.00 89.75 104 SER A CA 1
ATOM 850 C C . SER A 1 104 ? 9.171 5.673 -14.840 1.00 89.75 104 SER A C 1
ATOM 852 O O . SER A 1 104 ? 8.172 6.243 -15.290 1.00 89.75 104 SER A O 1
ATOM 854 N N . LYS A 1 105 ? 10.089 5.115 -15.645 1.00 86.25 105 LYS A N 1
ATOM 855 C CA . LYS A 1 105 ? 9.927 5.043 -17.109 1.00 86.25 105 LYS A CA 1
ATOM 856 C C . LYS A 1 105 ? 8.579 4.422 -17.503 1.00 86.25 105 LYS A C 1
ATOM 858 O O . LYS A 1 105 ? 7.945 4.895 -18.440 1.00 86.25 105 LYS A O 1
ATOM 863 N N . ASN A 1 106 ? 8.120 3.445 -16.723 1.00 84.19 106 ASN A N 1
ATOM 864 C CA . ASN A 1 106 ? 6.802 2.837 -16.846 1.00 84.19 106 ASN A CA 1
ATOM 865 C C . ASN A 1 106 ? 6.012 3.161 -15.574 1.00 84.19 106 ASN A C 1
ATOM 867 O O . ASN A 1 106 ? 5.939 2.351 -14.648 1.00 84.19 106 ASN A O 1
ATOM 871 N N . SER A 1 107 ? 5.496 4.390 -15.502 1.00 89.62 107 SER A N 1
ATOM 872 C CA . SER A 1 107 ? 4.732 4.843 -14.341 1.00 89.62 107 SER A CA 1
ATOM 873 C C . SER A 1 107 ? 3.382 4.135 -14.246 1.00 89.62 107 SER A C 1
ATOM 875 O O . SER A 1 107 ? 2.714 3.926 -15.257 1.00 89.62 107 SER A O 1
ATOM 877 N N . TYR A 1 108 ? 2.954 3.800 -13.030 1.00 90.81 108 TYR A N 1
ATOM 878 C CA . TYR A 1 108 ? 1.629 3.230 -12.793 1.00 90.81 108 TYR A CA 1
ATOM 879 C C . TYR A 1 108 ? 1.039 3.682 -11.461 1.00 90.81 108 TYR A C 1
ATOM 881 O O . TYR A 1 108 ? 1.756 4.047 -10.528 1.00 90.81 108 TYR A O 1
ATOM 889 N N . VAL A 1 109 ? -0.286 3.582 -11.373 1.00 94.12 109 VAL A N 1
ATOM 890 C CA . VAL A 1 109 ? -1.064 3.732 -10.144 1.00 94.12 109 VAL A CA 1
ATOM 891 C C . VAL A 1 109 ? -2.037 2.562 -10.061 1.00 94.12 109 VAL A C 1
ATOM 893 O O . VAL A 1 109 ? -2.638 2.171 -11.058 1.00 94.12 109 VAL A O 1
ATOM 896 N N . ALA A 1 110 ? -2.170 1.988 -8.876 1.00 91.12 110 ALA A N 1
ATOM 897 C CA . ALA A 1 110 ? -3.053 0.886 -8.560 1.00 91.12 110 ALA A CA 1
ATOM 898 C C . ALA A 1 110 ? -3.906 1.244 -7.343 1.00 91.12 110 ALA A C 1
ATOM 900 O O . ALA A 1 110 ? -3.439 1.865 -6.385 1.00 91.12 110 ALA A O 1
ATOM 901 N N . LEU A 1 111 ? -5.160 0.812 -7.398 1.00 94.75 111 LEU A N 1
ATOM 902 C CA . LEU A 1 111 ? -6.123 0.901 -6.313 1.00 94.75 111 LEU A CA 1
ATOM 903 C C . LEU A 1 111 ? -6.432 -0.518 -5.843 1.00 94.75 111 LEU A C 1
ATOM 905 O O . LEU A 1 111 ? -6.560 -1.429 -6.660 1.00 94.75 111 LEU A O 1
ATOM 909 N N . GLY A 1 112 ? -6.543 -0.709 -4.536 1.00 92.38 112 GLY A N 1
ATOM 910 C CA . GLY A 1 112 ? -6.822 -2.007 -3.943 1.00 92.38 112 GLY A CA 1
ATOM 911 C C . GLY A 1 112 ? -7.666 -1.895 -2.685 1.00 92.38 112 GLY A C 1
ATOM 912 O O . GLY A 1 112 ? -7.618 -0.895 -1.968 1.00 92.38 112 GLY A O 1
ATOM 913 N N . LEU A 1 113 ? -8.417 -2.956 -2.413 1.00 92.31 113 LEU A N 1
ATOM 914 C CA . LEU A 1 113 ? -9.069 -3.167 -1.128 1.00 92.31 113 LEU A CA 1
ATOM 915 C C . LEU A 1 113 ? -8.093 -3.861 -0.180 1.00 92.31 113 LEU A C 1
ATOM 917 O O . LEU A 1 113 ? -7.309 -4.720 -0.587 1.00 92.31 113 LEU A O 1
ATOM 921 N N . VAL A 1 114 ? -8.140 -3.488 1.093 1.00 89.81 114 VAL A N 1
ATOM 922 C CA . VAL A 1 114 ? -7.339 -4.100 2.149 1.00 89.81 114 VAL A CA 1
ATOM 923 C C . VAL A 1 114 ? -8.277 -4.690 3.177 1.00 89.81 114 VAL A C 1
ATOM 925 O O . VAL A 1 114 ? -8.929 -3.950 3.900 1.00 89.81 114 VAL A O 1
ATOM 928 N N . LEU A 1 115 ? -8.291 -6.013 3.269 1.00 86.88 115 LEU A N 1
ATOM 929 C CA . LEU A 1 115 ? -8.953 -6.736 4.345 1.00 86.88 115 LEU A CA 1
ATOM 930 C C . LEU A 1 115 ? -7.880 -7.223 5.316 1.00 86.88 115 LEU A C 1
ATOM 932 O O . LEU A 1 115 ? -6.855 -7.771 4.904 1.00 86.88 115 LEU A O 1
ATOM 936 N N . GLY A 1 116 ? -8.078 -6.979 6.603 1.00 82.50 116 GLY A N 1
ATOM 937 C CA . GLY A 1 116 ? -7.174 -7.415 7.655 1.00 82.50 116 GLY A CA 1
ATOM 938 C C . GLY A 1 116 ? -7.953 -8.041 8.793 1.00 82.50 116 GLY A C 1
ATOM 939 O O . GLY A 1 116 ? -8.953 -7.490 9.232 1.00 82.50 116 GLY A O 1
ATOM 940 N N . PHE A 1 117 ? -7.458 -9.160 9.297 1.00 82.06 117 PHE A N 1
ATOM 941 C CA . PHE A 1 117 ? -7.998 -9.820 10.476 1.00 82.06 117 PHE A CA 1
ATOM 942 C C . PHE A 1 117 ? -6.946 -9.766 11.571 1.00 82.06 117 PHE A C 1
ATOM 944 O O . PHE A 1 117 ? -5.759 -9.979 11.303 1.00 82.06 117 PHE A O 1
ATOM 951 N N . GLY A 1 118 ? -7.347 -9.455 12.796 1.00 75.81 118 GLY A N 1
ATOM 952 C CA . GLY A 1 118 ? -6.378 -9.293 13.865 1.00 75.81 118 GLY A CA 1
ATOM 953 C C . GLY A 1 118 ? -6.988 -9.303 15.247 1.00 75.81 118 GLY A C 1
ATOM 954 O O . GLY A 1 118 ? -8.181 -9.084 15.437 1.00 75.81 118 GLY A O 1
ATOM 955 N N . PHE A 1 119 ? -6.122 -9.552 16.224 1.00 68.25 119 PHE A N 1
ATOM 956 C CA . PHE A 1 119 ? -6.485 -9.373 17.615 1.00 68.25 119 PHE A CA 1
ATOM 957 C C . PHE A 1 119 ? -6.389 -7.903 18.004 1.00 68.25 119 PHE A C 1
ATOM 959 O O . PHE A 1 119 ? -5.414 -7.217 17.684 1.00 68.25 119 PHE A O 1
ATOM 966 N N . HIS A 1 120 ? -7.390 -7.467 18.752 1.00 65.19 120 HIS A N 1
ATOM 967 C CA . HIS A 1 120 ? -7.494 -6.186 19.408 1.00 65.19 120 HIS A CA 1
ATOM 968 C C . HIS A 1 120 ? -6.263 -5.971 20.277 1.00 65.19 120 HIS A C 1
ATOM 970 O O . HIS A 1 120 ? -6.011 -6.725 21.223 1.00 65.19 120 HIS A O 1
ATOM 976 N N . LYS A 1 121 ? -5.473 -4.957 19.938 1.00 58.31 121 LYS A N 1
ATOM 977 C CA . LYS A 1 121 ? -4.390 -4.474 20.788 1.00 58.31 121 LYS A CA 1
ATOM 978 C C . LYS A 1 121 ? -4.840 -3.144 21.358 1.00 58.31 121 LYS A C 1
ATOM 980 O O . LYS A 1 121 ? -5.120 -2.226 20.596 1.00 58.31 121 LYS A O 1
ATOM 985 N N . HIS A 1 122 ? -4.882 -3.058 22.686 1.00 52.75 122 HIS A N 1
ATOM 986 C CA . HIS A 1 122 ? -4.955 -1.766 23.356 1.00 52.75 122 HIS A CA 1
ATOM 987 C C . HIS A 1 122 ? -3.720 -0.957 22.937 1.00 52.75 122 HIS A C 1
ATOM 989 O O . HIS A 1 122 ? -2.593 -1.429 23.117 1.00 52.75 122 HIS A O 1
ATOM 995 N N . TYR A 1 123 ? -3.958 0.196 22.316 1.00 51.94 123 TYR A N 1
ATOM 996 C CA . TYR A 1 123 ? -2.947 1.189 21.961 1.00 51.94 123 TYR A CA 1
ATOM 997 C C . TYR A 1 123 ? -2.981 2.344 22.954 1.00 51.94 123 TYR A C 1
ATOM 999 O O . TYR A 1 123 ? -4.092 2.656 23.440 1.00 51.94 123 TYR A O 1
#

pLDDT: mean 79.07, std 13.8, range [49.81, 95.81]

Foldseek 3Di:
DDWDWDFDADDPKGKTKTWIWDKDWDDDLFKIKIKIKTKMKIWTWDQDPVPGTDIDIKMKIKMKIKMKTKHNFQDADADVVPRRPGDRFQKIKMKIKMWIWIGIPDTDIDIDIDIDIDGNDDD

Radius of gyration: 20.26 Å; chains: 1; bounding box: 46×24×60 Å